Protein AF-A0A2G2J2P5-F1 (afdb_monomer_lite)

Structure (mmCIF, N/CA/C/O backbone):
data_AF-A0A2G2J2P5-F1
#
_entry.id   AF-A0A2G2J2P5-F1
#
loop_
_atom_site.group_PDB
_atom_site.id
_atom_site.type_symbol
_atom_site.label_atom_id
_atom_site.label_alt_id
_atom_site.label_comp_id
_atom_site.label_asym_id
_atom_site.label_entity_id
_atom_site.label_seq_id
_atom_site.pdbx_PDB_ins_code
_atom_site.Cartn_x
_atom_site.Cartn_y
_atom_site.Cartn_z
_atom_site.occupancy
_atom_site.B_iso_or_equiv
_atom_site.auth_seq_id
_atom_site.auth_comp_id
_atom_site.auth_asym_id
_atom_site.auth_atom_id
_atom_site.pdbx_PDB_model_num
ATOM 1 N N . MET A 1 1 ? 13.141 12.301 4.688 1.00 65.31 1 MET A N 1
ATOM 2 C CA . MET A 1 1 ? 12.639 12.947 3.443 1.00 65.31 1 MET A CA 1
ATOM 3 C C . MET A 1 1 ? 12.164 11.943 2.394 1.00 65.31 1 MET A C 1
ATOM 5 O O . MET A 1 1 ? 11.065 12.122 1.890 1.00 65.31 1 MET A O 1
ATOM 9 N N . ARG A 1 2 ? 12.941 10.900 2.058 1.00 85.75 2 ARG A N 1
ATOM 10 C CA . ARG A 1 2 ? 12.548 9.908 1.036 1.00 85.75 2 ARG A CA 1
ATOM 11 C C . ARG A 1 2 ? 11.290 9.110 1.411 1.00 85.75 2 ARG A C 1
ATOM 13 O O . ARG A 1 2 ? 10.346 9.096 0.638 1.00 85.75 2 ARG A O 1
ATOM 20 N N . GLU A 1 3 ? 11.239 8.552 2.617 1.00 90.94 3 GLU A N 1
ATOM 21 C CA . GLU A 1 3 ? 10.095 7.746 3.079 1.00 90.94 3 GLU A CA 1
ATOM 22 C C . GLU A 1 3 ? 8.805 8.568 3.216 1.00 90.94 3 GLU A C 1
ATOM 24 O O . GLU A 1 3 ? 7.738 8.107 2.836 1.00 90.94 3 GLU A O 1
ATOM 29 N N . MET A 1 4 ? 8.898 9.836 3.638 1.00 93.62 4 MET A N 1
ATOM 30 C CA . MET A 1 4 ? 7.743 10.747 3.655 1.00 93.62 4 MET A CA 1
ATOM 31 C C . MET A 1 4 ? 7.151 10.948 2.254 1.00 93.62 4 MET A C 1
ATOM 33 O O . MET A 1 4 ? 5.935 10.981 2.104 1.00 93.62 4 MET A O 1
ATOM 37 N N . ARG A 1 5 ? 7.993 11.075 1.217 1.00 93.38 5 ARG A N 1
ATOM 38 C CA . ARG A 1 5 ? 7.520 11.152 -0.174 1.00 93.38 5 ARG A CA 1
ATOM 39 C C . ARG A 1 5 ? 6.807 9.862 -0.575 1.00 93.38 5 ARG A C 1
ATOM 41 O O . ARG A 1 5 ? 5.771 9.920 -1.227 1.00 93.38 5 ARG A O 1
ATOM 48 N N . ASP A 1 6 ? 7.350 8.722 -0.177 1.00 94.56 6 ASP A N 1
ATOM 49 C CA . ASP A 1 6 ? 6.792 7.411 -0.496 1.00 94.56 6 ASP A CA 1
ATOM 50 C C . ASP A 1 6 ? 5.417 7.208 0.157 1.00 94.56 6 ASP A C 1
ATOM 52 O O . ASP A 1 6 ? 4.462 6.836 -0.526 1.00 94.56 6 ASP A O 1
ATOM 56 N N . VAL A 1 7 ? 5.274 7.563 1.435 1.00 96.06 7 VAL A N 1
ATOM 57 C CA . VAL A 1 7 ? 3.974 7.547 2.123 1.00 96.06 7 VAL A CA 1
ATOM 58 C C . VAL A 1 7 ? 3.012 8.579 1.536 1.00 96.06 7 VAL A C 1
ATOM 60 O O . VAL A 1 7 ? 1.830 8.284 1.390 1.00 96.06 7 VAL A O 1
ATOM 63 N N . ALA A 1 8 ? 3.491 9.753 1.113 1.00 96.00 8 ALA A N 1
ATOM 64 C CA . ALA A 1 8 ? 2.649 10.733 0.426 1.00 96.00 8 ALA A CA 1
ATOM 65 C C . ALA A 1 8 ? 2.033 10.159 -0.859 1.00 96.00 8 ALA A C 1
ATOM 67 O O . ALA A 1 8 ? 0.834 10.312 -1.087 1.00 96.00 8 ALA A O 1
ATOM 68 N N . ILE A 1 9 ? 2.835 9.472 -1.680 1.00 95.06 9 ILE A N 1
ATOM 69 C CA . ILE A 1 9 ? 2.371 8.816 -2.912 1.00 95.06 9 ILE A CA 1
ATOM 70 C C . ILE A 1 9 ? 1.348 7.725 -2.580 1.00 95.06 9 ILE A C 1
ATOM 72 O O . ILE A 1 9 ? 0.294 7.660 -3.215 1.00 95.06 9 ILE A O 1
ATOM 76 N N . PHE A 1 10 ? 1.615 6.908 -1.559 1.00 96.12 10 PHE A N 1
ATOM 77 C CA . PHE A 1 10 ? 0.654 5.921 -1.070 1.00 96.12 10 PHE A CA 1
ATOM 78 C C . PHE A 1 10 ? -0.675 6.574 -0.644 1.00 96.12 10 PHE A C 1
ATOM 80 O O . PHE A 1 10 ? -1.739 6.132 -1.075 1.00 96.12 10 PHE A O 1
ATOM 87 N N . CYS A 1 11 ? -0.640 7.670 0.122 1.00 96.88 11 CYS A N 1
ATOM 88 C CA . CYS A 1 11 ? -1.841 8.401 0.534 1.00 96.88 11 CYS A CA 1
ATOM 89 C C . CYS A 1 11 ? -2.612 9.011 -0.646 1.00 96.88 11 CYS A C 1
ATOM 91 O O . CYS A 1 11 ? -3.840 9.077 -0.590 1.00 96.88 11 CYS A O 1
ATOM 93 N N . VAL A 1 12 ? -1.942 9.416 -1.729 1.00 96.06 12 VAL A N 1
ATOM 94 C CA . VAL A 1 12 ? -2.623 9.821 -2.973 1.00 96.06 12 VAL A CA 1
ATOM 95 C C . VAL A 1 12 ? -3.376 8.637 -3.577 1.00 96.06 12 VAL A C 1
ATOM 97 O O . VAL A 1 12 ? -4.574 8.754 -3.828 1.00 96.06 12 VAL A O 1
ATOM 100 N N . GLY A 1 13 ? -2.727 7.478 -3.713 1.00 94.88 13 GLY A N 1
ATOM 101 C CA . GLY A 1 13 ? -3.383 6.254 -4.184 1.00 94.88 13 GLY A CA 1
ATOM 102 C C . GLY A 1 13 ? -4.581 5.848 -3.316 1.00 94.88 13 GLY A C 1
ATOM 103 O O . GLY A 1 13 ? -5.645 5.504 -3.834 1.00 94.88 13 GLY A O 1
ATOM 104 N N . MET A 1 14 ? -4.453 5.964 -1.992 1.00 95.88 14 MET A N 1
ATOM 105 C CA . MET A 1 14 ? -5.555 5.722 -1.056 1.00 95.88 14 MET A CA 1
ATOM 106 C C . MET A 1 14 ? -6.666 6.765 -1.171 1.00 95.88 14 MET A C 1
ATOM 108 O O . MET A 1 14 ? -7.837 6.409 -1.068 1.00 95.88 14 MET A O 1
ATOM 112 N N . SER A 1 15 ? -6.338 8.031 -1.435 1.00 95.81 15 SER A N 1
ATOM 113 C CA . SER A 1 15 ? -7.343 9.081 -1.647 1.00 95.81 15 SER A CA 1
ATOM 114 C C . SER A 1 15 ? -8.193 8.794 -2.882 1.00 95.81 15 SER A C 1
ATOM 116 O O . SER A 1 15 ? -9.422 8.812 -2.822 1.00 95.81 15 SER A O 1
ATOM 118 N N . GLU A 1 16 ? -7.525 8.439 -3.977 1.00 93.94 16 GLU A N 1
ATOM 119 C CA . GLU A 1 16 ? -8.126 8.027 -5.246 1.00 93.94 16 GLU A CA 1
ATOM 120 C C . GLU A 1 16 ? -8.995 6.768 -5.113 1.00 93.94 16 GLU A C 1
ATOM 122 O O . GLU A 1 16 ? -9.988 6.598 -5.826 1.00 93.94 16 GLU A O 1
ATOM 127 N N . ARG A 1 17 ? -8.624 5.859 -4.206 1.00 92.19 17 ARG A N 1
ATOM 128 C CA . ARG A 1 17 ? -9.403 4.660 -3.885 1.00 92.19 17 ARG A CA 1
ATOM 129 C C . ARG A 1 17 ? -10.623 4.981 -3.020 1.00 92.19 17 ARG A C 1
ATOM 131 O O . ARG A 1 17 ? -11.710 4.478 -3.285 1.00 92.19 17 ARG A O 1
ATOM 138 N N . LEU A 1 18 ? -10.441 5.757 -1.954 1.00 92.62 18 LEU A N 1
ATOM 139 C CA . LEU A 1 18 ? -11.474 6.002 -0.944 1.00 92.62 18 LEU A CA 1
ATOM 140 C C . LEU A 1 18 ? -12.482 7.079 -1.364 1.00 92.62 18 LEU A C 1
ATOM 142 O O . LEU A 1 18 ? -13.581 7.114 -0.799 1.00 92.62 18 LEU A O 1
ATOM 146 N N . GLY A 1 19 ? -12.126 7.927 -2.334 1.00 93.25 19 GLY A N 1
ATOM 147 C CA . GLY A 1 19 ? -12.929 9.069 -2.776 1.00 93.25 19 GLY A CA 1
ATOM 148 C C . GLY A 1 19 ? -12.877 10.256 -1.810 1.00 93.25 19 GLY A C 1
ATOM 149 O O . GLY A 1 19 ? -13.767 11.100 -1.823 1.00 93.25 19 GLY A O 1
ATOM 150 N N . CYS A 1 20 ? -11.868 10.314 -0.937 1.00 95.12 20 CYS A N 1
ATOM 151 C CA . CYS A 1 20 ? -11.685 11.380 0.046 1.00 95.12 20 CYS A CA 1
ATOM 152 C C . CYS A 1 20 ? -10.198 11.666 0.263 1.00 95.12 20 CYS A C 1
ATOM 154 O O . CYS A 1 20 ? -9.357 10.806 0.026 1.00 95.12 20 CYS A O 1
ATOM 156 N N . LYS A 1 21 ? -9.861 12.856 0.767 1.00 96.31 21 LYS A N 1
ATOM 157 C CA . LYS A 1 21 ? -8.468 13.230 1.032 1.00 96.31 21 LYS A CA 1
ATOM 158 C C . LYS A 1 21 ? -7.887 12.421 2.197 1.00 96.31 21 LYS A C 1
ATOM 160 O O . LYS A 1 21 ? -8.365 12.531 3.326 1.00 96.31 21 LYS A O 1
ATOM 165 N N . VAL A 1 22 ? -6.819 11.681 1.922 1.00 97.50 22 VAL A N 1
ATOM 166 C CA . VAL A 1 22 ? -5.979 11.006 2.914 1.00 97.50 22 VAL A CA 1
ATOM 167 C C . VAL A 1 22 ? -4.707 11.828 3.108 1.00 97.50 22 VAL A C 1
ATOM 169 O O . VAL A 1 22 ? -3.976 12.107 2.160 1.00 97.50 22 VAL A O 1
ATOM 172 N N . CYS A 1 23 ? -4.448 12.232 4.345 1.00 96.75 23 CYS A N 1
ATOM 173 C CA . CYS A 1 23 ? -3.216 12.903 4.755 1.00 96.75 23 CYS A CA 1
ATOM 174 C C . CYS A 1 23 ? -2.378 11.957 5.617 1.00 96.75 23 CYS A C 1
ATOM 176 O O . CYS A 1 23 ? -2.902 10.973 6.133 1.00 96.75 23 CYS A O 1
ATOM 178 N N . PHE A 1 24 ? -1.111 12.293 5.848 1.00 97.06 24 PHE A N 1
ATOM 179 C CA . PHE A 1 24 ? -0.259 11.576 6.794 1.00 97.06 24 PHE A CA 1
ATOM 180 C C . PHE A 1 24 ? 0.584 12.535 7.634 1.00 97.06 24 PHE A C 1
ATOM 182 O O . PHE A 1 24 ? 0.760 13.702 7.276 1.00 97.06 24 PHE A O 1
ATOM 189 N N . SER A 1 25 ? 1.104 12.018 8.741 1.00 96.00 25 SER A N 1
ATOM 190 C CA . SER A 1 25 ? 2.178 12.616 9.530 1.00 96.00 25 SER A CA 1
ATOM 191 C C . SER A 1 25 ? 3.221 11.548 9.830 1.00 96.00 25 SER A C 1
ATOM 193 O O . SER A 1 25 ? 2.871 10.380 10.004 1.00 96.00 25 SER A O 1
ATOM 195 N N . ALA A 1 26 ? 4.488 11.951 9.908 1.00 93.62 26 ALA A N 1
ATOM 196 C CA . ALA A 1 26 ? 5.515 11.116 10.519 1.00 93.62 26 ALA A CA 1
ATOM 197 C C . ALA A 1 26 ? 5.253 11.043 12.028 1.00 93.62 26 ALA A C 1
ATOM 199 O O . ALA A 1 26 ? 4.969 12.072 12.652 1.00 93.62 26 ALA A O 1
ATOM 200 N N . LEU A 1 27 ? 5.292 9.833 12.569 1.00 89.81 27 LEU A N 1
ATOM 201 C CA . LEU A 1 27 ? 5.183 9.535 13.989 1.00 89.81 27 LEU A CA 1
ATOM 202 C C . LEU A 1 27 ? 5.859 8.180 14.185 1.00 89.81 27 LEU A C 1
ATOM 204 O O . LEU A 1 27 ? 5.266 7.157 13.858 1.00 89.81 27 LEU A O 1
ATOM 208 N N . GLU A 1 28 ? 7.105 8.210 14.646 1.00 83.38 28 GLU A N 1
ATOM 209 C CA . GLU A 1 28 ? 7.881 7.004 14.922 1.00 83.38 28 GLU A CA 1
ATOM 210 C C . GLU A 1 28 ? 7.474 6.452 16.288 1.00 83.38 28 GLU A C 1
ATOM 212 O O . GLU A 1 28 ? 7.732 7.072 17.320 1.00 83.38 28 GLU A O 1
ATOM 217 N N . GLU A 1 29 ? 6.826 5.296 16.272 1.00 85.62 29 GLU A N 1
ATOM 218 C CA . GLU A 1 29 ? 6.461 4.508 17.447 1.00 85.62 29 GLU A CA 1
ATOM 219 C C . GLU A 1 29 ? 7.042 3.094 17.299 1.00 85.62 29 GLU A C 1
ATOM 221 O O . GLU A 1 29 ? 7.761 2.791 16.346 1.00 85.62 29 GLU A O 1
ATOM 226 N N . GLN A 1 30 ? 6.794 2.219 18.273 1.00 78.00 30 GLN A N 1
ATOM 227 C CA . GLN A 1 30 ? 7.472 0.921 18.355 1.00 78.00 30 GLN A CA 1
ATOM 228 C C . GLN A 1 30 ? 7.280 0.031 17.109 1.00 78.00 30 GLN A C 1
ATOM 230 O O . GLN A 1 30 ? 8.168 -0.757 16.770 1.00 78.00 30 GLN A O 1
ATOM 235 N N . ASP A 1 31 ? 6.138 0.135 16.439 1.00 84.19 31 ASP A N 1
ATOM 236 C CA . ASP A 1 31 ? 5.678 -0.771 15.388 1.00 84.19 31 ASP A CA 1
ATOM 237 C C . ASP A 1 31 ? 5.288 -0.073 14.071 1.00 84.19 31 ASP A C 1
ATOM 239 O O . ASP A 1 31 ? 4.983 -0.762 13.092 1.00 84.19 31 ASP A O 1
ATOM 243 N N . TYR A 1 32 ? 5.345 1.263 14.009 1.00 90.88 32 TYR A N 1
ATOM 244 C CA . TYR A 1 32 ? 5.059 2.045 12.805 1.00 90.88 32 TYR A CA 1
ATOM 245 C C . TYR A 1 32 ? 5.827 3.374 12.747 1.00 90.88 32 TYR A C 1
ATOM 247 O O . TYR A 1 32 ? 6.197 3.952 13.764 1.00 90.88 32 TYR A O 1
ATOM 255 N N . ASP A 1 33 ? 5.995 3.898 11.530 1.00 91.75 33 ASP A N 1
ATOM 256 C CA . ASP A 1 33 ? 6.760 5.130 11.272 1.00 91.75 33 ASP A CA 1
ATOM 257 C C . ASP A 1 33 ? 5.852 6.335 10.931 1.00 91.75 33 ASP A C 1
ATOM 259 O O . ASP A 1 33 ? 6.271 7.501 10.938 1.00 91.75 33 ASP A O 1
ATOM 263 N N . PHE A 1 34 ? 4.589 6.073 10.573 1.00 96.69 34 PHE A N 1
ATOM 264 C CA . PHE A 1 34 ? 3.646 7.086 10.101 1.00 96.69 34 PHE A CA 1
ATOM 265 C C . PHE A 1 34 ? 2.227 6.821 10.594 1.00 96.69 34 PHE A C 1
ATOM 267 O O . PHE A 1 34 ? 1.836 5.688 10.851 1.00 96.69 34 PHE A O 1
ATOM 274 N N . VAL A 1 35 ? 1.405 7.869 10.615 1.00 97.12 35 VAL A N 1
ATOM 275 C CA . VAL A 1 35 ? -0.048 7.750 10.780 1.00 97.12 35 VAL A CA 1
ATOM 276 C C . VAL A 1 35 ? -0.732 8.482 9.640 1.00 97.12 35 VAL A C 1
ATOM 278 O O . VAL A 1 35 ? -0.471 9.665 9.406 1.00 97.12 35 VAL A O 1
ATOM 281 N N . SER A 1 36 ? -1.634 7.795 8.943 1.00 97.00 36 SER A N 1
ATOM 282 C CA . SER A 1 36 ? -2.548 8.429 7.997 1.00 97.00 36 SER A CA 1
ATOM 283 C C . SER A 1 36 ? -3.881 8.786 8.647 1.00 97.00 36 SER A C 1
ATOM 285 O O . SER A 1 36 ? -4.300 8.185 9.636 1.00 97.00 36 SER A O 1
ATOM 287 N N . ARG A 1 37 ? -4.547 9.797 8.089 1.00 97.56 37 ARG A N 1
ATOM 288 C CA . ARG A 1 37 ? -5.860 10.279 8.519 1.00 97.56 37 ARG A CA 1
ATOM 289 C C . ARG A 1 37 ? -6.717 10.622 7.311 1.00 97.56 37 ARG A C 1
ATOM 291 O O . ARG A 1 37 ? -6.255 11.303 6.396 1.00 97.56 37 ARG A O 1
ATOM 298 N N . TRP A 1 38 ? -7.994 10.270 7.383 1.00 97.56 38 TRP A N 1
ATOM 299 C CA . TRP A 1 38 ? -9.029 10.771 6.481 1.00 97.56 38 TRP A CA 1
ATOM 300 C C . TRP A 1 38 ? -10.359 10.948 7.218 1.00 97.56 38 TRP A C 1
ATOM 302 O O . TRP A 1 38 ? -10.533 10.497 8.354 1.00 97.56 38 TRP A O 1
ATOM 312 N N . GLU A 1 39 ? -11.294 11.640 6.574 1.00 96.12 39 GLU A N 1
ATOM 313 C CA . GLU A 1 39 ? -12.675 11.768 7.033 1.00 96.12 39 GLU A CA 1
ATOM 314 C C . GLU A 1 39 ? -13.610 11.272 5.933 1.00 96.12 39 GLU A C 1
ATOM 316 O O . GLU A 1 39 ? -13.485 11.672 4.774 1.00 96.12 39 GLU A O 1
ATOM 321 N N . LYS A 1 40 ? -14.526 10.375 6.296 1.00 91.88 40 LYS A N 1
ATOM 322 C CA . LYS A 1 40 ? -15.531 9.809 5.396 1.00 91.88 40 LYS A CA 1
ATOM 323 C C . LYS A 1 40 ? -16.802 9.539 6.192 1.00 91.88 40 LYS A C 1
ATOM 325 O O . LYS A 1 40 ? -16.724 9.057 7.319 1.00 91.88 40 LYS A O 1
ATOM 330 N N . ASP A 1 41 ? -17.951 9.921 5.640 1.00 93.50 41 ASP A N 1
ATOM 331 C CA . ASP A 1 41 ? -19.270 9.744 6.267 1.00 93.50 41 ASP A CA 1
ATOM 332 C C . ASP A 1 41 ? -19.356 10.320 7.697 1.00 93.50 41 ASP A C 1
ATOM 334 O O . ASP A 1 41 ? -19.920 9.722 8.610 1.00 93.50 41 ASP A O 1
ATOM 338 N N . GLY A 1 42 ? -18.730 11.485 7.915 1.00 92.81 42 GLY A N 1
ATOM 339 C CA . GLY A 1 42 ? -18.687 12.164 9.217 1.00 92.81 42 GLY A CA 1
ATOM 340 C C . GLY A 1 42 ? -17.784 11.498 10.263 1.00 92.81 42 GLY A C 1
ATOM 341 O O . GLY A 1 42 ? -17.674 12.001 11.380 1.00 92.81 42 GLY A O 1
ATOM 342 N N . GLN A 1 43 ? -17.110 10.397 9.921 1.00 95.38 43 GLN A N 1
ATOM 343 C CA . GLN A 1 43 ? -16.177 9.711 10.807 1.00 95.38 43 GLN A CA 1
ATOM 344 C C . GLN A 1 43 ? -14.737 10.042 10.443 1.00 95.38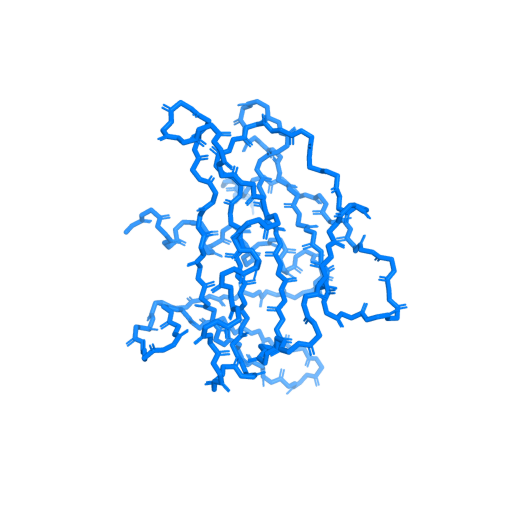 43 GLN A C 1
ATOM 346 O O . GLN A 1 43 ? -14.318 9.937 9.288 1.00 95.38 43 GLN A O 1
ATOM 351 N N . ARG A 1 44 ? -13.953 10.378 11.466 1.00 95.88 44 ARG A N 1
ATOM 352 C CA . ARG A 1 44 ? -12.504 10.493 11.351 1.00 95.88 44 ARG A CA 1
ATOM 353 C C . ARG A 1 44 ? -11.865 9.135 11.585 1.00 95.88 44 ARG A C 1
ATOM 355 O O . ARG A 1 44 ? -12.148 8.483 12.588 1.00 95.88 44 ARG A O 1
ATOM 362 N N . LYS A 1 45 ? -10.992 8.732 10.670 1.00 95.81 45 LYS A N 1
ATOM 363 C CA . LYS A 1 45 ? -10.216 7.497 10.760 1.00 95.81 45 LYS A CA 1
ATOM 364 C C . LYS A 1 45 ? -8.736 7.831 10.856 1.00 95.81 45 LYS A C 1
ATOM 366 O O . LYS A 1 45 ? -8.280 8.814 10.267 1.00 95.81 45 LYS A O 1
ATOM 371 N N . TYR A 1 46 ? -8.024 7.006 11.608 1.00 95.38 46 TYR A N 1
ATOM 372 C CA . TYR A 1 46 ? -6.576 7.023 11.726 1.00 95.38 46 TYR A CA 1
ATOM 373 C C . TYR A 1 46 ? -6.071 5.622 11.429 1.00 95.38 46 TYR A C 1
ATOM 375 O O . TYR A 1 46 ? -6.727 4.650 11.795 1.00 95.38 46 TYR A O 1
ATOM 383 N N . CYS A 1 47 ? -4.934 5.535 10.756 1.00 95.19 47 CYS A N 1
ATOM 384 C CA . CYS A 1 47 ? -4.334 4.265 10.391 1.00 95.19 47 CYS A CA 1
ATOM 385 C C . CYS A 1 47 ? -2.813 4.372 10.537 1.00 95.19 47 CYS A C 1
ATOM 387 O O . CYS A 1 47 ? -2.195 5.120 9.764 1.00 95.19 47 CYS A O 1
ATOM 389 N N . PRO A 1 48 ? -2.217 3.664 11.509 1.00 96.62 48 PRO A N 1
ATOM 390 C CA . PRO A 1 48 ? -0.775 3.502 11.605 1.00 96.62 48 PRO A CA 1
ATOM 391 C C . PRO A 1 48 ? -0.220 2.814 10.358 1.00 96.62 48 PRO A C 1
ATOM 393 O O . PRO A 1 48 ? -0.846 1.905 9.808 1.00 96.62 48 PRO A O 1
ATOM 396 N N . ILE A 1 49 ? 0.935 3.271 9.886 1.00 97.06 49 ILE A N 1
ATOM 397 C CA . ILE A 1 49 ? 1.587 2.794 8.669 1.00 97.06 49 ILE A CA 1
ATOM 398 C C . ILE A 1 49 ? 3.043 2.461 8.972 1.00 97.06 49 ILE A C 1
ATOM 400 O O . ILE A 1 49 ? 3.843 3.333 9.321 1.00 97.06 49 ILE A O 1
ATOM 404 N N . GLN A 1 50 ? 3.402 1.209 8.717 1.00 96.12 50 GLN A N 1
ATOM 405 C CA . GLN A 1 50 ? 4.780 0.761 8.635 1.00 96.12 50 GLN A CA 1
ATOM 406 C C . GLN A 1 50 ? 5.172 0.614 7.163 1.00 96.12 50 GLN A C 1
ATOM 408 O O . GLN A 1 50 ? 4.695 -0.277 6.453 1.00 96.12 50 GLN A O 1
ATOM 413 N N . LEU A 1 51 ? 6.081 1.470 6.695 1.00 95.69 51 LEU A N 1
ATOM 414 C CA . LEU A 1 51 ? 6.613 1.374 5.338 1.00 95.69 51 LEU A CA 1
ATOM 415 C C . LEU A 1 51 ? 7.728 0.318 5.288 1.00 95.69 51 LEU A C 1
ATOM 417 O O . LEU A 1 51 ? 8.575 0.239 6.181 1.00 95.69 51 LEU A O 1
ATOM 421 N N . LYS A 1 52 ? 7.745 -0.498 4.235 1.00 94.81 52 LYS A N 1
ATOM 422 C CA . LYS A 1 52 ? 8.866 -1.370 3.858 1.00 94.81 52 LYS A CA 1
ATOM 423 C C . LYS A 1 52 ? 9.173 -1.186 2.378 1.00 94.81 52 LYS A C 1
ATOM 425 O O . LYS A 1 52 ? 8.294 -0.882 1.576 1.00 94.81 52 LYS A O 1
ATOM 430 N N . GLU A 1 53 ? 10.426 -1.402 2.003 1.00 92.56 53 GLU A N 1
ATOM 431 C CA . GLU A 1 53 ? 10.887 -1.226 0.629 1.00 92.56 53 GLU A CA 1
ATOM 432 C C . GLU A 1 53 ? 11.388 -2.547 0.039 1.00 92.56 53 GLU A C 1
ATOM 434 O O . GLU A 1 53 ? 12.217 -3.244 0.627 1.00 92.56 53 GLU A O 1
ATOM 439 N N . ILE A 1 54 ? 10.922 -2.858 -1.169 1.00 91.38 54 ILE A N 1
ATOM 440 C CA . ILE A 1 54 ? 11.566 -3.813 -2.061 1.00 91.38 54 ILE A CA 1
ATOM 441 C C . ILE A 1 54 ? 12.606 -3.036 -2.866 1.00 91.38 54 ILE A C 1
ATOM 443 O O . ILE A 1 54 ? 12.256 -2.300 -3.792 1.00 91.38 54 ILE A O 1
ATOM 447 N N . VAL A 1 55 ? 13.876 -3.193 -2.492 1.00 86.69 55 VAL A N 1
ATOM 448 C CA . VAL A 1 55 ? 14.996 -2.486 -3.125 1.00 86.69 55 VAL A CA 1
ATOM 449 C C . VAL A 1 55 ? 15.153 -2.853 -4.614 1.00 86.69 55 VAL A C 1
ATOM 451 O O . VAL A 1 55 ? 14.683 -3.917 -5.044 1.00 86.69 55 VAL A O 1
ATOM 454 N N . PRO A 1 56 ? 15.827 -1.997 -5.407 1.00 84.06 56 PRO A N 1
ATOM 455 C CA . PRO A 1 56 ? 16.190 -2.306 -6.785 1.00 84.06 56 PRO A CA 1
ATOM 456 C C . PRO A 1 56 ? 16.937 -3.640 -6.889 1.00 84.06 56 PRO A C 1
ATOM 458 O O . PRO A 1 56 ? 17.645 -4.046 -5.960 1.00 84.06 56 PRO A O 1
ATOM 461 N N . LYS A 1 57 ? 16.779 -4.335 -8.023 1.00 82.38 57 LYS A N 1
ATOM 462 C CA . LYS A 1 57 ? 17.382 -5.664 -8.222 1.00 82.38 57 LYS A CA 1
ATOM 463 C C . LYS A 1 57 ? 18.903 -5.610 -8.100 1.00 82.38 57 LYS A C 1
ATOM 465 O O . LYS A 1 57 ? 19.486 -6.514 -7.525 1.00 82.38 57 LYS A O 1
ATOM 470 N N . GLU A 1 58 ? 19.513 -4.519 -8.540 1.00 83.94 58 GLU A N 1
ATOM 471 C CA . GLU A 1 58 ? 20.954 -4.270 -8.499 1.00 83.94 58 GLU A CA 1
ATOM 472 C C . GLU A 1 58 ? 21.507 -4.271 -7.064 1.00 83.94 58 GLU A C 1
ATOM 474 O O . GLU A 1 58 ? 22.677 -4.578 -6.856 1.00 83.94 58 GLU A O 1
ATOM 479 N N . LEU A 1 59 ? 20.675 -3.937 -6.068 1.00 83.69 59 LEU A N 1
ATOM 480 C CA . LEU A 1 59 ? 21.055 -3.969 -4.652 1.00 83.69 59 LEU A CA 1
ATOM 481 C C . LEU A 1 59 ? 20.760 -5.320 -3.997 1.00 83.69 59 LEU A C 1
ATOM 483 O O . LEU A 1 59 ? 21.478 -5.737 -3.089 1.00 83.69 59 LEU A O 1
ATOM 487 N N . ASN A 1 60 ? 19.686 -5.992 -4.414 1.00 83.38 60 ASN A N 1
ATOM 488 C CA . ASN A 1 60 ? 19.360 -7.334 -3.949 1.00 83.38 60 ASN A CA 1
ATOM 489 C C . ASN A 1 60 ? 18.471 -8.058 -4.964 1.00 83.38 60 ASN A C 1
ATOM 491 O O . ASN A 1 60 ? 17.249 -7.920 -4.965 1.00 83.38 60 ASN A O 1
ATOM 495 N N . GLU A 1 61 ? 19.073 -8.896 -5.798 1.00 81.06 61 GLU A N 1
ATOM 496 C CA . GLU A 1 61 ? 18.339 -9.629 -6.835 1.00 81.06 61 GLU A CA 1
ATOM 497 C C . GLU A 1 61 ? 17.370 -10.658 -6.246 1.00 81.06 61 GLU A C 1
ATOM 499 O O . GLU A 1 61 ? 16.365 -11.017 -6.859 1.00 81.06 61 GLU A O 1
ATOM 504 N N . THR A 1 62 ? 17.656 -11.122 -5.029 1.00 85.19 62 THR A N 1
ATOM 505 C CA . THR A 1 62 ? 16.918 -12.214 -4.399 1.00 85.19 62 THR A CA 1
ATOM 506 C C . THR A 1 62 ? 15.683 -11.749 -3.639 1.00 85.19 62 THR A C 1
ATOM 508 O O . THR A 1 62 ? 14.870 -12.601 -3.272 1.00 85.19 62 THR A O 1
ATOM 511 N N . ILE A 1 63 ? 15.531 -10.445 -3.368 1.00 88.75 63 ILE A N 1
ATOM 512 C CA . ILE A 1 63 ? 14.387 -9.932 -2.610 1.00 88.75 63 ILE A CA 1
ATOM 513 C C . ILE A 1 63 ? 13.139 -9.858 -3.499 1.00 88.75 63 ILE A C 1
ATOM 515 O O . ILE A 1 63 ? 13.097 -9.219 -4.560 1.00 88.75 63 ILE A O 1
ATOM 519 N N . THR A 1 64 ? 12.088 -10.532 -3.049 1.00 89.88 64 THR A N 1
ATOM 520 C CA . THR A 1 64 ? 10.769 -10.563 -3.685 1.00 89.88 64 THR A CA 1
ATOM 521 C C . THR A 1 64 ? 9.736 -9.961 -2.742 1.00 89.88 64 THR A C 1
ATOM 523 O O . THR A 1 64 ? 9.994 -9.828 -1.548 1.00 89.88 64 THR A O 1
ATOM 526 N N . VAL A 1 65 ? 8.564 -9.605 -3.276 1.00 91.62 65 VAL A N 1
ATOM 527 C CA . VAL A 1 65 ? 7.434 -9.151 -2.451 1.00 91.62 65 VAL A CA 1
ATOM 528 C C . VAL A 1 65 ? 7.068 -10.232 -1.434 1.00 91.62 65 VAL A C 1
ATOM 530 O O . VAL A 1 65 ? 7.032 -9.937 -0.246 1.00 91.62 65 VAL A O 1
ATOM 533 N N . GLN A 1 66 ? 6.944 -11.488 -1.881 1.00 93.06 66 GLN A N 1
ATOM 534 C CA . GLN A 1 66 ? 6.663 -12.627 -1.004 1.00 93.06 66 GLN A CA 1
ATOM 535 C C . GLN A 1 66 ? 7.668 -12.737 0.150 1.00 93.06 66 GLN A C 1
ATOM 537 O O . GLN A 1 66 ? 7.268 -12.743 1.300 1.00 93.06 66 GLN A O 1
ATOM 542 N N . LYS A 1 67 ? 8.979 -12.672 -0.120 1.00 92.69 67 LYS A N 1
ATOM 543 C CA . LYS A 1 67 ? 10.001 -12.737 0.942 1.00 92.69 67 LYS A CA 1
ATOM 544 C C . LYS A 1 67 ? 9.929 -11.590 1.949 1.00 92.69 67 LYS A C 1
ATOM 546 O O . LYS A 1 67 ? 10.471 -11.716 3.045 1.00 92.69 67 LYS A O 1
ATOM 551 N N . VAL A 1 68 ? 9.384 -10.435 1.565 1.00 94.06 68 VAL A N 1
ATOM 552 C CA . VAL A 1 68 ? 9.143 -9.338 2.511 1.00 94.06 68 VAL A CA 1
ATOM 553 C C . VAL A 1 68 ? 7.898 -9.633 3.342 1.00 94.06 68 VAL A C 1
ATOM 555 O O . VAL A 1 68 ? 7.960 -9.431 4.549 1.00 94.06 68 VAL A O 1
ATOM 558 N N . ILE A 1 69 ? 6.837 -10.163 2.725 1.00 94.25 69 ILE A N 1
ATOM 559 C CA . ILE A 1 69 ? 5.609 -10.611 3.401 1.00 94.25 69 ILE A CA 1
ATOM 560 C C . ILE A 1 69 ? 5.916 -11.715 4.420 1.00 94.25 69 ILE A C 1
ATOM 562 O O . ILE A 1 69 ? 5.542 -11.571 5.576 1.00 94.25 69 ILE A O 1
ATOM 566 N N . ASP A 1 70 ? 6.683 -12.742 4.047 1.00 93.62 70 ASP A N 1
ATOM 567 C CA . ASP A 1 70 ? 7.069 -13.848 4.942 1.00 93.62 70 ASP A CA 1
ATOM 568 C C . ASP A 1 70 ? 7.812 -13.337 6.192 1.00 93.62 70 ASP A C 1
ATOM 570 O O . ASP A 1 70 ? 7.707 -13.880 7.286 1.00 93.62 70 ASP A O 1
ATOM 574 N N . LYS A 1 71 ? 8.568 -12.239 6.062 1.00 92.75 71 LYS A N 1
ATOM 575 C CA . LYS A 1 71 ? 9.277 -11.621 7.195 1.00 92.75 71 LYS A CA 1
ATOM 576 C C . LYS A 1 71 ? 8.363 -10.829 8.120 1.00 92.75 71 LYS A C 1
ATOM 578 O O . LYS A 1 71 ? 8.827 -10.424 9.188 1.00 92.75 71 LYS A O 1
ATOM 583 N N . LEU A 1 72 ? 7.122 -10.560 7.722 1.00 93.12 72 LEU A N 1
ATOM 584 C CA . LEU A 1 72 ? 6.168 -9.844 8.560 1.00 93.12 72 LEU A CA 1
ATOM 585 C C . LEU A 1 72 ? 5.639 -10.717 9.707 1.00 93.12 72 LEU A C 1
ATOM 587 O O . LEU A 1 72 ? 5.196 -10.167 10.705 1.00 93.12 72 LEU A O 1
ATOM 591 N N . GLU A 1 73 ? 5.793 -12.043 9.650 1.00 89.88 73 GLU A N 1
ATOM 592 C CA . GLU A 1 73 ? 5.419 -12.959 10.744 1.00 89.88 73 GLU A CA 1
ATOM 593 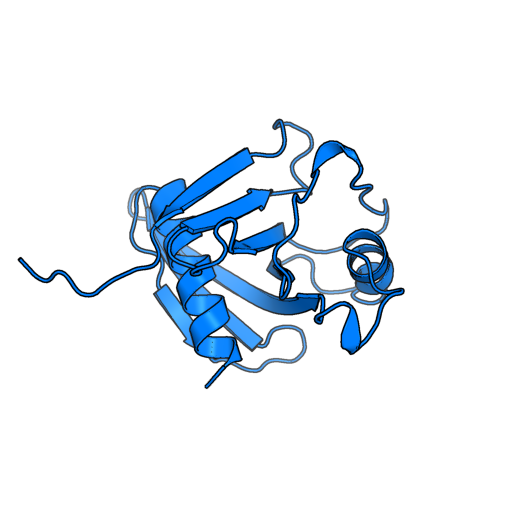C C . GLU A 1 73 ? 6.108 -12.640 12.082 1.00 89.88 73 GLU A C 1
ATOM 595 O O . GLU A 1 73 ? 5.621 -13.001 13.150 1.00 89.88 73 GLU A O 1
ATOM 600 N N . ARG A 1 74 ? 7.245 -11.930 12.048 1.00 89.38 74 ARG A N 1
ATOM 601 C CA . ARG A 1 74 ? 7.941 -11.474 13.261 1.00 89.38 74 ARG A CA 1
ATOM 602 C C . ARG A 1 74 ? 7.158 -10.419 14.056 1.00 89.38 74 ARG A C 1
ATOM 604 O O . ARG A 1 74 ? 7.529 -10.137 15.191 1.00 89.38 74 ARG A O 1
ATOM 611 N N . TYR A 1 75 ? 6.156 -9.787 13.444 1.00 87.44 75 TYR A N 1
ATOM 612 C CA . TYR A 1 75 ? 5.298 -8.791 14.076 1.00 87.44 75 TYR A CA 1
ATOM 613 C C . TYR A 1 75 ? 4.100 -9.505 14.705 1.00 87.44 75 TYR A C 1
ATOM 615 O O . TYR A 1 75 ? 3.124 -9.825 14.033 1.00 87.44 75 TYR A O 1
ATOM 623 N N . THR A 1 76 ? 4.204 -9.804 15.999 1.00 83.12 76 THR A N 1
ATOM 624 C CA . THR A 1 76 ? 3.195 -10.588 16.732 1.00 83.12 76 THR A CA 1
ATOM 625 C C . THR A 1 76 ? 2.114 -9.736 17.399 1.00 83.12 76 THR A C 1
ATOM 627 O O . THR A 1 76 ? 1.098 -10.278 17.818 1.00 83.12 76 THR A O 1
ATOM 630 N N . ASP A 1 77 ? 2.330 -8.424 17.506 1.00 84.06 77 ASP A N 1
ATOM 631 C CA . ASP A 1 77 ? 1.454 -7.474 18.204 1.00 84.06 77 ASP A CA 1
ATOM 632 C C . ASP A 1 77 ? 1.275 -6.197 17.368 1.00 84.06 77 ASP A C 1
ATOM 634 O O . ASP A 1 77 ? 1.588 -5.094 17.796 1.00 84.06 77 ASP A O 1
ATOM 638 N N . SER A 1 78 ? 0.885 -6.361 16.101 1.00 90.94 78 SER A N 1
ATOM 639 C CA . SER A 1 78 ? 0.756 -5.250 15.144 1.00 90.94 78 SER A CA 1
ATOM 640 C C . SER A 1 78 ? -0.572 -5.295 14.392 1.00 90.94 78 SER A C 1
ATOM 642 O O . SER A 1 78 ? -0.664 -4.817 13.262 1.00 90.94 78 SER A O 1
ATOM 644 N N . ALA A 1 79 ? -1.610 -5.855 15.023 1.00 90.25 79 ALA A N 1
ATOM 645 C CA . ALA A 1 79 ? -2.920 -6.112 14.420 1.00 90.25 79 ALA A CA 1
ATOM 646 C C . ALA A 1 79 ? -3.645 -4.843 13.935 1.00 90.25 79 ALA A C 1
ATOM 648 O O . ALA A 1 79 ? -4.520 -4.935 13.082 1.00 90.25 79 ALA A O 1
ATOM 649 N N . ASP A 1 80 ? -3.250 -3.667 14.427 1.00 92.00 80 ASP A N 1
ATOM 650 C CA . ASP A 1 80 ? -3.786 -2.369 14.003 1.00 92.00 80 ASP A CA 1
ATOM 651 C C . ASP A 1 80 ? -2.854 -1.616 13.029 1.00 92.00 80 ASP A C 1
ATOM 653 O O . ASP A 1 80 ? -3.178 -0.519 12.567 1.00 92.00 80 ASP A O 1
ATOM 657 N N . VAL A 1 81 ? -1.693 -2.188 12.689 1.00 95.81 81 VAL A N 1
ATOM 658 C CA . VAL A 1 81 ? -0.704 -1.565 11.800 1.00 95.81 81 VAL A CA 1
ATOM 659 C C . VAL A 1 81 ? -0.934 -1.984 10.359 1.00 95.81 81 VAL A C 1
ATOM 661 O O . VAL A 1 81 ? -1.012 -3.168 10.024 1.00 95.81 81 VAL A O 1
ATOM 664 N N . THR A 1 82 ? -0.963 -0.993 9.473 1.00 96.19 82 THR A N 1
ATOM 665 C CA . THR A 1 82 ? -0.952 -1.220 8.031 1.00 96.19 82 THR A CA 1
ATOM 666 C C . THR A 1 82 ? 0.473 -1.298 7.508 1.00 96.19 82 THR A C 1
ATOM 668 O O . THR A 1 82 ? 1.243 -0.340 7.600 1.00 96.19 82 THR A O 1
ATOM 671 N N . PHE A 1 83 ? 0.821 -2.424 6.892 1.00 96.75 83 PHE A N 1
ATOM 672 C CA . PHE A 1 83 ? 2.091 -2.582 6.199 1.00 96.75 83 PHE A CA 1
ATOM 673 C C . PHE A 1 83 ? 1.960 -2.149 4.746 1.00 96.75 83 PHE A C 1
ATOM 675 O O . PHE A 1 83 ? 1.120 -2.642 3.990 1.00 96.75 83 PHE A O 1
ATOM 682 N N . VAL A 1 84 ? 2.842 -1.238 4.343 1.00 96.81 84 VAL A N 1
ATOM 683 C CA . VAL A 1 84 ? 2.902 -0.721 2.978 1.00 96.81 84 VAL A CA 1
ATOM 684 C C . VAL A 1 84 ? 4.237 -1.113 2.367 1.00 96.81 84 VAL A C 1
ATOM 686 O O . VAL A 1 84 ? 5.297 -0.720 2.850 1.00 96.81 84 VAL A O 1
ATOM 689 N N . LEU A 1 85 ? 4.194 -1.885 1.287 1.00 95.75 85 LEU A N 1
ATOM 690 C CA . LEU A 1 8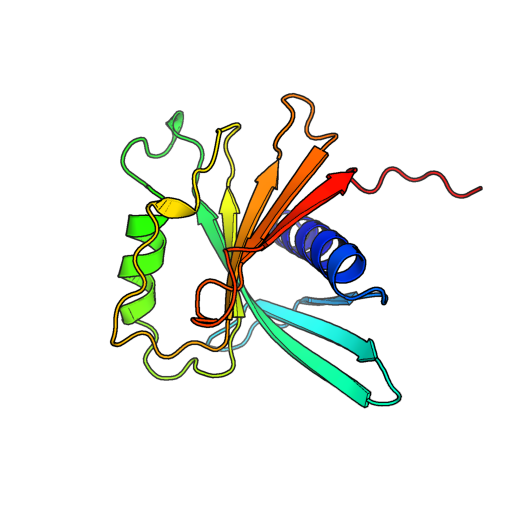5 ? 5.373 -2.351 0.573 1.00 95.75 85 LEU A CA 1
ATOM 691 C C . LEU A 1 85 ? 5.590 -1.515 -0.695 1.00 95.75 85 LEU A C 1
ATOM 693 O O . LEU A 1 85 ? 4.827 -1.609 -1.658 1.00 95.75 85 LEU A O 1
ATOM 697 N N . LYS A 1 86 ? 6.657 -0.716 -0.721 1.00 94.56 86 LYS A N 1
ATOM 698 C CA . LYS A 1 86 ? 7.068 0.037 -1.910 1.00 94.56 86 LYS A CA 1
ATOM 699 C C . LYS A 1 86 ? 7.892 -0.835 -2.851 1.00 94.56 86 LYS A C 1
ATOM 701 O O . LYS A 1 86 ? 8.969 -1.303 -2.481 1.00 94.56 86 LYS A O 1
ATOM 706 N N . LEU A 1 87 ? 7.464 -0.950 -4.102 1.00 92.06 87 LEU A N 1
ATOM 707 C CA . LEU A 1 87 ? 8.276 -1.484 -5.194 1.00 92.06 87 LEU A CA 1
ATOM 708 C C . LEU A 1 87 ? 9.213 -0.391 -5.714 1.00 92.06 87 LEU A C 1
ATOM 710 O O . LEU A 1 87 ? 8.793 0.493 -6.459 1.00 92.06 87 LEU A O 1
ATOM 714 N N . ASN A 1 88 ? 10.494 -0.448 -5.349 1.00 86.00 88 ASN A N 1
ATOM 715 C CA . ASN A 1 88 ? 11.510 0.449 -5.901 1.00 86.00 88 ASN A CA 1
ATOM 716 C C . ASN A 1 88 ? 12.193 -0.171 -7.132 1.00 86.00 88 ASN A C 1
ATOM 718 O O . ASN A 1 88 ? 13.414 -0.286 -7.205 1.00 86.00 88 ASN A O 1
ATOM 722 N N . ARG A 1 89 ? 11.384 -0.637 -8.084 1.00 81.81 89 ARG A N 1
ATOM 723 C CA . ARG A 1 89 ? 11.824 -1.147 -9.387 1.00 81.81 89 ARG A CA 1
ATOM 724 C C . ARG A 1 89 ? 10.668 -1.078 -10.372 1.00 81.81 89 ARG A C 1
ATOM 726 O O . ARG A 1 89 ? 9.535 -1.359 -9.992 1.00 81.81 89 ARG A O 1
ATOM 733 N N . ILE A 1 90 ? 10.966 -0.746 -11.625 1.00 69.12 90 ILE A N 1
ATOM 734 C CA . ILE A 1 90 ? 9.994 -0.836 -12.717 1.00 69.12 90 ILE A CA 1
ATOM 735 C C . ILE A 1 90 ? 9.780 -2.327 -12.977 1.00 69.12 90 ILE A C 1
ATOM 737 O O . ILE A 1 90 ? 10.655 -3.013 -13.507 1.00 69.12 90 ILE A O 1
ATOM 741 N N . CYS A 1 91 ? 8.653 -2.869 -12.528 1.00 62.38 91 CYS A N 1
ATOM 742 C CA . CYS A 1 91 ? 8.290 -4.245 -12.828 1.00 62.38 91 CYS A CA 1
ATOM 743 C C . CYS A 1 91 ? 6.785 -4.389 -13.019 1.00 62.38 91 CYS A C 1
ATOM 745 O O . CYS A 1 91 ? 5.991 -3.746 -12.335 1.00 62.38 91 CYS A O 1
ATOM 747 N N . GLN A 1 92 ? 6.397 -5.311 -13.898 1.00 67.31 92 GLN A N 1
ATOM 748 C CA . GLN A 1 92 ? 5.068 -5.900 -13.829 1.00 67.31 92 GLN A CA 1
ATOM 749 C C . GLN A 1 92 ? 4.984 -6.667 -12.507 1.00 67.31 92 GLN A C 1
ATOM 751 O O . GLN A 1 92 ? 5.676 -7.664 -12.310 1.00 67.31 92 GLN A O 1
ATOM 756 N N . PHE A 1 93 ? 4.211 -6.136 -11.566 1.00 83.31 93 PHE A N 1
ATOM 757 C CA . PHE A 1 93 ? 3.872 -6.841 -10.342 1.00 83.31 93 PHE A CA 1
ATOM 758 C C . PHE A 1 93 ? 2.591 -7.630 -10.584 1.00 83.31 93 PHE A C 1
ATOM 760 O O . PHE A 1 93 ? 1.551 -7.047 -10.892 1.00 83.31 93 PHE A O 1
ATOM 767 N N . ASP A 1 94 ? 2.695 -8.950 -10.473 1.00 84.75 94 ASP A N 1
ATOM 768 C CA . ASP A 1 94 ? 1.552 -9.849 -10.524 1.00 84.75 94 ASP A CA 1
ATOM 769 C C . ASP A 1 94 ? 1.064 -10.128 -9.093 1.00 84.75 94 ASP A C 1
ATOM 771 O O . ASP A 1 94 ? 1.752 -10.825 -8.340 1.00 84.75 94 ASP A O 1
ATOM 775 N N . PRO A 1 95 ? -0.095 -9.581 -8.687 1.00 87.00 95 PRO A N 1
ATOM 776 C CA . PRO A 1 95 ? -0.632 -9.803 -7.352 1.00 87.00 95 PRO A CA 1
ATOM 777 C C . PRO A 1 95 ? -1.198 -11.216 -7.151 1.00 87.00 95 PRO A C 1
ATOM 779 O O . PRO A 1 95 ? -1.417 -11.602 -6.007 1.00 87.00 95 PRO A O 1
ATOM 782 N N . SER A 1 96 ? -1.457 -11.982 -8.220 1.00 84.62 96 SER A N 1
ATOM 783 C CA . SER A 1 96 ? -2.144 -13.281 -8.124 1.00 84.62 96 SER A CA 1
ATOM 784 C C . SER A 1 96 ? -1.301 -14.379 -7.468 1.00 84.62 96 SER A C 1
ATOM 786 O O . SER A 1 96 ? -1.850 -15.335 -6.929 1.00 84.62 96 SER A O 1
ATOM 788 N N . GLY A 1 97 ? 0.026 -14.228 -7.479 1.00 84.31 97 GLY A N 1
ATOM 789 C CA . GLY A 1 97 ? 0.966 -15.166 -6.864 1.00 84.31 97 GLY A CA 1
ATOM 790 C C . GLY A 1 97 ? 1.308 -14.872 -5.401 1.00 84.31 97 GLY A C 1
ATOM 791 O O . GLY A 1 97 ? 2.192 -15.532 -4.859 1.00 84.31 97 GLY A O 1
ATOM 792 N N . ILE A 1 98 ? 0.681 -13.868 -4.778 1.00 90.00 98 ILE A N 1
ATOM 793 C CA . ILE A 1 98 ? 0.927 -13.532 -3.372 1.00 90.00 98 ILE A CA 1
ATOM 794 C C . ILE A 1 98 ? 0.204 -14.519 -2.460 1.00 90.00 98 ILE A C 1
ATOM 796 O O . ILE A 1 98 ? -0.998 -14.735 -2.587 1.00 90.00 98 ILE A O 1
ATOM 800 N N . VAL A 1 99 ? 0.949 -15.073 -1.508 1.00 90.81 99 VAL A N 1
ATOM 801 C CA . VAL A 1 99 ? 0.433 -15.942 -0.449 1.00 90.81 99 VAL A CA 1
ATOM 802 C C . VAL A 1 99 ? 0.552 -15.202 0.876 1.00 90.81 99 VAL A C 1
ATOM 804 O O . VAL A 1 99 ? 1.618 -14.684 1.209 1.00 90.81 99 VAL A O 1
ATOM 807 N N . ILE A 1 100 ? -0.541 -15.141 1.630 1.00 91.94 100 ILE A N 1
ATOM 808 C CA . ILE A 1 100 ? -0.559 -14.532 2.960 1.00 91.94 100 ILE A CA 1
ATOM 809 C C . ILE A 1 100 ? -0.316 -15.619 4.006 1.00 91.94 100 ILE A C 1
ATOM 811 O O . ILE A 1 100 ? -1.060 -16.598 4.010 1.00 91.94 100 ILE A O 1
ATOM 815 N N . PRO A 1 101 ? 0.706 -15.477 4.872 1.00 90.38 101 PRO A N 1
ATOM 816 C CA . PRO A 1 101 ? 0.911 -16.399 5.980 1.00 90.38 101 PRO A CA 1
ATOM 817 C C . PRO A 1 101 ? -0.281 -16.421 6.945 1.00 90.38 101 PRO A C 1
ATOM 819 O O . PRO A 1 101 ? -0.781 -15.369 7.342 1.00 90.38 101 PRO A O 1
ATOM 822 N N . ASP A 1 102 ? -0.700 -17.616 7.368 1.00 86.69 102 ASP A N 1
ATOM 823 C CA . ASP A 1 102 ? -1.878 -17.813 8.230 1.00 86.69 102 ASP A CA 1
ATOM 824 C C . ASP A 1 102 ? -1.736 -17.170 9.623 1.00 86.69 102 ASP A C 1
ATOM 826 O O . ASP A 1 102 ? -2.725 -16.852 10.281 1.00 86.69 102 ASP A O 1
ATOM 830 N N . ASN A 1 103 ? -0.502 -17.001 10.099 1.00 86.50 103 ASN A N 1
ATOM 831 C CA . ASN A 1 103 ? -0.159 -16.459 11.417 1.00 86.50 103 ASN A CA 1
ATOM 832 C C . ASN A 1 103 ? 0.089 -14.943 11.410 1.00 86.50 103 ASN A C 1
ATOM 834 O O . ASN A 1 103 ? 0.572 -14.399 12.406 1.00 86.50 103 ASN A O 1
ATOM 838 N N . LEU A 1 104 ? -0.191 -14.257 10.302 1.00 89.81 104 LEU A N 1
ATOM 839 C CA . LEU A 1 104 ? 0.097 -12.838 10.174 1.00 89.81 104 LEU A CA 1
ATOM 840 C C . LEU A 1 104 ? -0.900 -11.993 10.988 1.00 89.81 104 LEU A C 1
ATOM 842 O O . LEU A 1 104 ? -2.078 -11.910 10.653 1.00 89.81 104 LEU A O 1
ATOM 846 N N . SER A 1 105 ? -0.413 -11.34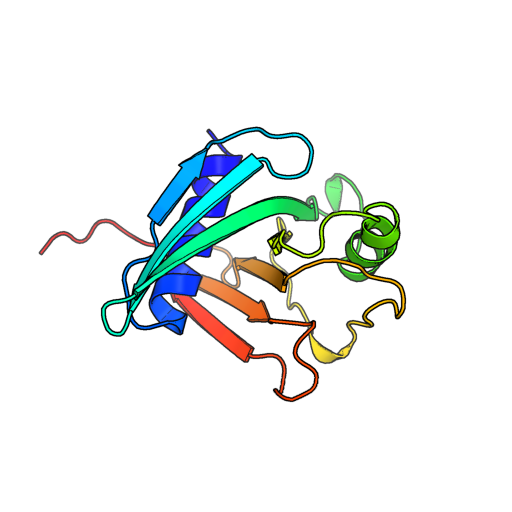1 12.048 1.00 90.69 105 SER A N 1
ATOM 847 C CA . SER A 1 105 ? -1.208 -10.491 12.949 1.00 90.69 105 SER A CA 1
ATOM 848 C C . SER A 1 105 ? -0.978 -9.007 12.645 1.00 90.69 105 SER A C 1
ATOM 850 O O . SER A 1 105 ? -0.332 -8.289 13.411 1.00 90.69 105 SER A O 1
ATOM 852 N N . ILE A 1 106 ? -1.454 -8.561 11.477 1.00 93.81 106 ILE A N 1
ATOM 853 C CA . ILE A 1 106 ? -1.373 -7.161 11.030 1.00 93.81 106 ILE A CA 1
ATOM 854 C C . ILE A 1 106 ? -2.735 -6.661 10.533 1.00 93.81 106 ILE A C 1
ATOM 856 O O . ILE A 1 106 ? -3.588 -7.470 10.173 1.00 93.81 106 ILE A O 1
ATOM 860 N N . GLY A 1 107 ? -2.931 -5.342 10.482 1.00 93.12 107 GLY A N 1
ATOM 861 C CA . GLY A 1 107 ? -4.228 -4.752 10.132 1.00 93.12 107 GLY A CA 1
ATOM 862 C C . GLY A 1 107 ? -4.535 -4.790 8.639 1.00 93.12 107 GLY A C 1
ATOM 863 O O . GLY A 1 107 ? -5.572 -5.296 8.212 1.00 93.12 107 GLY A O 1
ATOM 864 N N . GLU A 1 108 ? -3.620 -4.274 7.821 1.00 94.50 108 GLU A N 1
ATOM 865 C CA . GLU A 1 108 ? -3.749 -4.304 6.362 1.00 94.50 108 GLU A CA 1
ATOM 866 C C . GLU A 1 108 ? -2.392 -4.523 5.696 1.00 94.50 108 GLU A C 1
ATOM 868 O O . GLU A 1 108 ? -1.341 -4.172 6.241 1.00 94.50 108 GLU A O 1
ATOM 873 N N . LEU A 1 109 ? -2.420 -5.060 4.475 1.00 95.38 109 LEU A N 1
ATOM 874 C CA . LEU A 1 109 ? -1.237 -5.211 3.641 1.00 95.38 109 LEU A CA 1
ATOM 875 C C . LEU A 1 109 ? -1.484 -4.620 2.257 1.00 95.38 109 LEU A C 1
ATOM 877 O O . LEU A 1 109 ? -2.381 -5.051 1.525 1.00 95.38 109 LEU A O 1
ATOM 881 N N . TRP A 1 110 ? -0.627 -3.675 1.883 1.00 96.00 110 TRP A N 1
ATOM 882 C CA . TRP A 1 110 ? -0.662 -2.997 0.594 1.00 96.00 110 TRP A CA 1
ATOM 883 C C . TRP A 1 110 ? 0.685 -3.062 -0.102 1.00 96.00 110 TRP A C 1
ATOM 885 O O . TRP A 1 110 ? 1.740 -2.990 0.527 1.00 96.00 110 TRP A O 1
ATOM 895 N N . VAL A 1 111 ? 0.647 -3.112 -1.427 1.00 95.06 111 VAL A N 1
ATOM 896 C CA . VAL A 1 111 ? 1.816 -2.917 -2.285 1.00 95.06 111 VAL A CA 1
ATOM 897 C C . VAL A 1 111 ? 1.558 -1.689 -3.148 1.00 95.06 111 VAL A C 1
ATOM 899 O O . VAL A 1 111 ? 0.440 -1.490 -3.621 1.00 95.06 111 VAL A O 1
ATOM 902 N N . PHE A 1 112 ? 2.574 -0.865 -3.386 1.00 94.06 112 PHE A N 1
ATOM 903 C CA . PHE A 1 112 ? 2.488 0.220 -4.364 1.00 94.06 112 PHE A CA 1
ATOM 904 C C . PHE A 1 112 ? 3.817 0.437 -5.088 1.00 94.06 112 PHE A C 1
ATOM 906 O O . PHE A 1 112 ? 4.883 0.068 -4.593 1.00 94.06 112 PHE A O 1
ATOM 913 N N . GLY A 1 113 ? 3.767 1.038 -6.273 1.00 92.75 113 GLY A N 1
ATOM 914 C CA . GLY A 1 113 ? 4.962 1.286 -7.076 1.00 92.75 113 GLY A CA 1
ATOM 915 C C . GLY A 1 113 ? 4.672 2.001 -8.386 1.00 92.75 113 GLY A C 1
ATOM 916 O O . GLY A 1 113 ? 3.520 2.080 -8.816 1.00 92.75 113 GLY A O 1
ATOM 917 N N . GLY A 1 114 ? 5.731 2.524 -9.005 1.00 91.62 114 GLY A N 1
ATOM 918 C CA . GLY A 1 114 ? 5.661 3.112 -10.340 1.00 91.62 114 GLY A CA 1
ATOM 919 C C . GLY A 1 114 ? 5.436 2.030 -11.396 1.00 91.62 114 GLY A C 1
ATOM 920 O O . GLY A 1 114 ? 6.092 0.987 -11.362 1.00 91.62 114 GLY A O 1
ATOM 921 N N . VAL A 1 115 ? 4.504 2.272 -12.316 1.00 89.94 115 VAL A N 1
ATOM 922 C CA . VAL A 1 115 ? 4.168 1.350 -13.420 1.00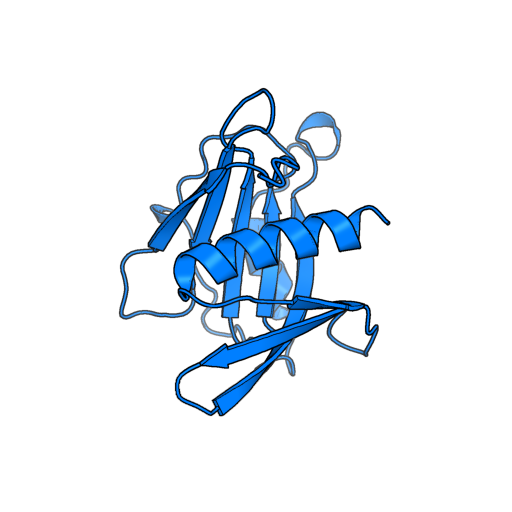 89.94 115 VAL A CA 1
ATOM 923 C C . VAL A 1 115 ? 4.544 1.898 -14.796 1.00 89.94 115 VAL A C 1
ATOM 925 O O . VAL A 1 115 ? 4.458 1.166 -15.779 1.00 89.94 115 VAL A O 1
ATOM 928 N N . SER A 1 116 ? 5.004 3.148 -14.859 1.00 88.56 116 SER A N 1
ATOM 929 C CA . SER A 1 116 ? 5.633 3.756 -16.030 1.00 88.56 116 SER A CA 1
ATOM 930 C C . SER A 1 116 ? 7.126 4.004 -15.780 1.00 88.56 116 SER A C 1
ATOM 932 O O . SER A 1 116 ? 7.558 4.191 -14.639 1.00 88.56 116 SER A O 1
ATOM 934 N N . GLU A 1 117 ? 7.934 4.005 -16.845 1.00 84.25 117 GLU A N 1
ATOM 935 C CA . GLU A 1 117 ? 9.391 4.202 -16.743 1.00 84.25 117 GLU A CA 1
ATOM 936 C C . GLU A 1 117 ? 9.770 5.591 -16.211 1.00 84.25 117 GLU A C 1
ATOM 938 O O . GLU A 1 117 ? 10.732 5.741 -15.459 1.00 84.25 117 GLU A O 1
ATOM 943 N N . ASP A 1 118 ? 8.976 6.600 -16.560 1.00 86.81 118 ASP A N 1
ATOM 944 C CA . ASP A 1 118 ? 9.141 7.993 -16.145 1.00 86.81 118 ASP A CA 1
ATOM 945 C C . ASP A 1 118 ? 8.553 8.296 -14.754 1.00 86.81 118 ASP A C 1
ATOM 947 O O . ASP A 1 118 ? 8.630 9.433 -14.290 1.00 86.81 118 ASP A O 1
ATOM 951 N N . GLN A 1 119 ? 7.968 7.295 -14.082 1.00 86.19 119 GLN A N 1
ATOM 952 C CA . GLN A 1 119 ? 7.242 7.445 -12.816 1.00 86.19 119 GLN A CA 1
ATOM 953 C C . GLN A 1 119 ? 6.112 8.489 -12.877 1.00 86.19 119 GLN A C 1
ATOM 955 O O . GLN A 1 119 ? 5.784 9.109 -11.866 1.00 86.19 119 GLN A O 1
ATOM 960 N N . SER A 1 120 ? 5.504 8.704 -14.044 1.00 90.06 120 SER A N 1
ATOM 961 C CA . SER A 1 120 ? 4.273 9.492 -14.172 1.00 90.06 120 SER A CA 1
ATOM 962 C C . SER A 1 120 ? 3.029 8.721 -13.724 1.00 90.06 120 SER A C 1
ATOM 964 O O . SER A 1 120 ? 2.051 9.342 -13.312 1.00 90.06 120 SER A O 1
ATOM 966 N N . GLU A 1 121 ? 3.072 7.385 -13.726 1.00 91.81 121 GLU A N 1
ATOM 967 C CA . GLU A 1 121 ? 1.981 6.516 -13.287 1.00 91.81 121 GLU A CA 1
ATOM 968 C C . GLU A 1 121 ? 2.401 5.593 -12.144 1.00 91.81 121 GLU A C 1
ATOM 970 O O . GLU A 1 121 ? 3.467 4.968 -12.156 1.00 91.81 121 GLU A O 1
ATOM 975 N N . PHE A 1 122 ? 1.501 5.443 -11.179 1.00 93.00 122 PHE A N 1
ATOM 976 C CA . PHE A 1 122 ? 1.631 4.538 -10.048 1.00 93.00 122 PHE A CA 1
ATOM 977 C C . PHE A 1 122 ? 0.439 3.593 -9.980 1.00 93.00 122 PHE A C 1
ATOM 979 O O . PHE A 1 122 ? -0.653 3.881 -10.476 1.00 93.00 122 PHE A O 1
ATOM 986 N N . ALA A 1 123 ? 0.646 2.456 -9.328 1.00 92.44 123 ALA A N 1
ATOM 987 C CA . ALA A 1 123 ? -0.420 1.540 -8.977 1.00 92.44 123 ALA A CA 1
ATOM 988 C C . ALA A 1 123 ? -0.359 1.168 -7.497 1.00 92.44 123 ALA A C 1
ATOM 990 O O . ALA A 1 123 ? 0.709 1.129 -6.882 1.00 92.44 123 ALA A O 1
ATOM 991 N N . LEU A 1 124 ? -1.541 0.908 -6.952 1.00 93.81 124 LEU A N 1
ATOM 992 C CA . LEU A 1 124 ? -1.792 0.407 -5.613 1.00 93.81 124 LEU A CA 1
ATOM 993 C C . LEU A 1 124 ? -2.484 -0.954 -5.732 1.00 93.81 124 LEU A C 1
ATOM 995 O O . LEU A 1 124 ? -3.483 -1.063 -6.448 1.00 93.81 124 LEU A O 1
ATOM 999 N N . TRP A 1 125 ? -1.973 -1.953 -5.017 1.00 93.38 125 TRP A N 1
ATOM 1000 C CA . TRP A 1 125 ? -2.502 -3.315 -4.953 1.00 93.38 125 TRP A CA 1
ATOM 1001 C C . TRP A 1 125 ? -2.839 -3.685 -3.506 1.00 93.38 125 TRP A C 1
ATOM 1003 O O . TRP A 1 125 ? -2.005 -3.504 -2.617 1.00 93.38 125 TRP A O 1
ATOM 1013 N N . GLY A 1 126 ? -4.045 -4.205 -3.278 1.00 91.75 126 GLY A N 1
ATOM 1014 C CA . GLY A 1 126 ? -4.508 -4.672 -1.966 1.00 91.75 126 GLY A CA 1
ATOM 1015 C C . GLY A 1 126 ? -5.976 -4.314 -1.687 1.00 91.75 126 GLY A C 1
ATOM 1016 O O . GLY A 1 126 ? -6.708 -3.890 -2.583 1.00 91.75 126 GLY A O 1
ATOM 1017 N N . ASN A 1 127 ? -6.469 -4.434 -0.458 1.00 93.06 127 ASN A N 1
ATOM 1018 C CA . ASN A 1 127 ? -5.813 -5.005 0.720 1.00 93.06 127 ASN A CA 1
ATOM 1019 C C . ASN A 1 127 ? -5.656 -6.522 0.529 1.00 93.06 127 ASN A C 1
ATOM 1021 O O . ASN A 1 127 ? -6.631 -7.188 0.196 1.00 93.06 127 ASN A O 1
ATOM 1025 N N . PHE A 1 128 ? -4.455 -7.067 0.720 1.00 91.62 128 PHE A N 1
ATOM 1026 C CA . PHE A 1 128 ? -4.212 -8.500 0.516 1.00 91.62 128 PHE A CA 1
ATOM 1027 C C . PHE A 1 128 ? -4.766 -9.402 1.630 1.00 91.62 128 PHE A C 1
ATOM 1029 O O . PHE A 1 128 ? -4.855 -10.608 1.428 1.00 91.62 128 PHE A O 1
ATOM 1036 N N . LEU A 1 129 ? -5.144 -8.845 2.785 1.00 90.00 129 LEU A N 1
ATOM 1037 C CA . LEU A 1 129 ? -5.750 -9.609 3.886 1.00 90.00 129 LEU A CA 1
ATOM 1038 C C . LEU A 1 129 ? -7.271 -9.752 3.746 1.00 90.00 129 LEU A C 1
ATOM 1040 O O . LEU A 1 129 ? -7.888 -10.556 4.443 1.00 90.00 129 LEU A O 1
ATOM 1044 N N . ASP A 1 130 ? -7.890 -8.978 2.851 1.00 86.44 130 ASP A N 1
ATOM 1045 C CA . ASP A 1 130 ? -9.326 -9.059 2.611 1.00 86.44 130 ASP A CA 1
ATOM 1046 C C . ASP A 1 130 ? -9.638 -10.238 1.678 1.00 86.44 130 ASP A C 1
ATOM 1048 O O . ASP A 1 130 ? -9.557 -10.142 0.454 1.00 86.44 130 ASP A O 1
ATOM 1052 N N . SER A 1 131 ? -10.006 -11.369 2.279 1.00 65.56 131 SER A N 1
ATOM 1053 C CA . SER A 1 131 ? -10.369 -12.607 1.573 1.00 65.56 131 SER A CA 1
ATOM 1054 C C . SER A 1 131 ? -11.596 -12.480 0.654 1.00 65.56 131 SER A C 1
ATOM 1056 O O . SER A 1 131 ? -11.826 -13.359 -0.179 1.00 65.56 131 SER A O 1
ATOM 1058 N N . ALA A 1 132 ? -12.385 -11.406 0.773 1.00 57.84 132 ALA A N 1
ATOM 1059 C CA . ALA A 1 132 ? -13.637 -11.231 0.039 1.00 57.84 132 ALA A CA 1
ATOM 1060 C C . ALA A 1 132 ? -13.494 -10.468 -1.292 1.00 57.84 132 ALA A C 1
ATOM 1062 O O . ALA A 1 132 ? -14.473 -10.365 -2.036 1.00 57.84 132 ALA A O 1
ATOM 1063 N N . GLN A 1 133 ? -12.315 -9.925 -1.620 1.00 52.41 133 GLN A N 1
ATOM 1064 C CA . GLN A 1 133 ? -12.133 -9.076 -2.801 1.00 52.41 133 GLN A CA 1
ATOM 1065 C C . GLN A 1 133 ? -10.970 -9.558 -3.672 1.00 52.41 133 GLN A C 1
ATOM 1067 O O . GLN A 1 133 ? -9.859 -9.772 -3.198 1.00 52.41 133 GLN A O 1
ATOM 1072 N N . ASN A 1 134 ? -11.216 -9.670 -4.985 1.00 61.41 134 ASN A N 1
ATOM 1073 C CA . ASN A 1 134 ? -10.139 -9.707 -5.977 1.00 61.41 134 ASN A CA 1
ATOM 1074 C C . ASN A 1 134 ? -9.165 -8.572 -5.656 1.00 61.41 134 ASN A C 1
ATOM 1076 O O . ASN A 1 134 ? -9.629 -7.445 -5.465 1.00 61.41 134 ASN A O 1
ATOM 1080 N N . VAL A 1 135 ? -7.858 -8.853 -5.605 1.00 68.44 135 VAL A N 1
ATOM 1081 C CA . VAL A 1 135 ? -6.842 -7.838 -5.293 1.00 68.44 135 VAL A CA 1
ATOM 1082 C C . VAL A 1 135 ? -7.118 -6.585 -6.115 1.00 68.44 135 VAL A C 1
ATOM 1084 O O . VAL A 1 135 ? -7.039 -6.599 -7.346 1.00 68.44 135 VAL A O 1
ATOM 1087 N N . ILE A 1 136 ? -7.489 -5.499 -5.438 1.00 70.44 136 ILE A N 1
ATOM 1088 C CA . ILE A 1 136 ? -7.885 -4.286 -6.138 1.00 70.44 136 ILE A CA 1
ATOM 1089 C C . ILE A 1 136 ? -6.627 -3.618 -6.652 1.00 70.44 136 ILE A C 1
ATOM 1091 O O . ILE A 1 136 ? -5.705 -3.339 -5.888 1.00 70.44 136 ILE A O 1
ATOM 1095 N N . VAL A 1 137 ? -6.641 -3.316 -7.946 1.00 83.12 137 VAL A N 1
ATOM 1096 C CA . VAL A 1 137 ? -5.603 -2.538 -8.609 1.00 83.12 137 VAL A CA 1
ATOM 1097 C C . VAL A 1 137 ? -6.155 -1.152 -8.901 1.00 83.12 137 VAL A C 1
ATOM 1099 O O . VAL A 1 137 ? -7.041 -0.992 -9.740 1.00 83.12 137 VAL A O 1
ATOM 1102 N N . LYS A 1 138 ? -5.629 -0.133 -8.222 1.00 90.56 138 LY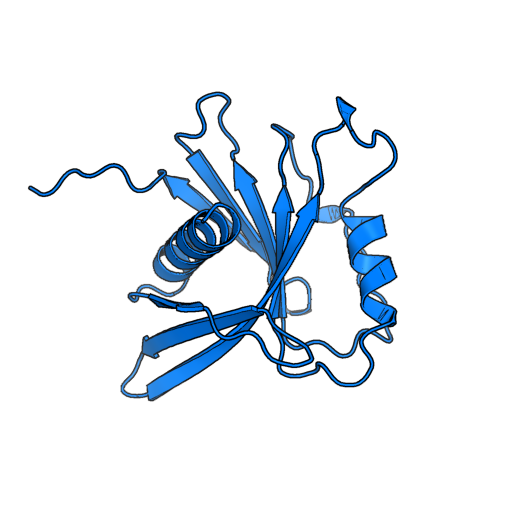S A N 1
ATOM 1103 C CA . LYS A 1 138 ? -5.934 1.271 -8.522 1.00 90.56 138 LYS A CA 1
ATOM 1104 C C . LYS A 1 138 ? -4.704 1.918 -9.142 1.00 90.56 138 LYS A C 1
ATOM 1106 O O . LYS A 1 138 ? -3.685 2.063 -8.474 1.00 90.56 138 LYS A O 1
ATOM 1111 N N . LYS A 1 139 ? -4.808 2.307 -10.414 1.00 92.06 139 LYS A N 1
ATOM 1112 C CA . LYS A 1 139 ? -3.811 3.149 -11.085 1.00 92.06 139 LYS A CA 1
ATOM 1113 C C . LYS A 1 139 ? -4.130 4.622 -10.865 1.00 92.06 139 LYS A C 1
ATOM 1115 O O . LYS A 1 139 ? -5.305 4.991 -10.808 1.00 92.06 139 LYS A O 1
ATOM 1120 N N . PHE A 1 140 ? -3.095 5.438 -10.740 1.00 93.00 140 PHE A N 1
ATOM 1121 C CA . PHE A 1 140 ? -3.208 6.879 -10.553 1.00 93.00 140 PHE A CA 1
ATOM 1122 C C . PHE A 1 140 ? -1.971 7.588 -11.102 1.00 93.00 140 PHE A C 1
ATOM 1124 O O . PHE A 1 140 ? -0.890 7.004 -11.195 1.00 93.00 140 PHE A O 1
ATOM 1131 N N . LEU A 1 141 ? -2.142 8.854 -11.471 1.00 92.44 141 LEU A N 1
ATOM 1132 C CA . LEU A 1 141 ? -1.035 9.690 -11.913 1.00 92.44 141 LEU A CA 1
ATOM 1133 C C . LEU A 1 141 ? -0.235 10.171 -10.707 1.00 92.44 141 LEU A C 1
ATOM 1135 O O . LEU A 1 141 ? -0.789 10.431 -9.634 1.00 92.44 141 LEU A O 1
ATOM 1139 N N . TYR A 1 142 ? 1.069 10.335 -10.896 1.00 87.06 142 TYR A N 1
ATOM 1140 C CA . TYR A 1 142 ? 1.883 11.064 -9.944 1.00 87.06 142 TYR A CA 1
ATOM 1141 C C . TYR A 1 142 ? 1.274 12.459 -9.742 1.00 87.06 142 TYR A C 1
ATOM 1143 O O . TYR A 1 142 ? 0.907 13.107 -10.726 1.00 87.06 142 TYR A O 1
ATOM 1151 N N . PRO A 1 143 ? 1.160 12.946 -8.495 1.00 79.75 143 PRO A N 1
ATOM 1152 C CA . PRO A 1 143 ? 0.642 14.279 -8.231 1.00 79.75 143 PRO A CA 1
ATOM 1153 C C . PRO A 1 143 ? 1.618 15.331 -8.780 1.00 79.75 143 PRO A C 1
ATOM 1155 O O . PRO A 1 143 ? 2.538 15.778 -8.095 1.00 79.75 143 PRO A O 1
ATOM 1158 N N . SER A 1 144 ? 1.439 15.724 -10.040 1.00 71.00 144 SER A N 1
ATOM 1159 C CA . SER A 1 144 ? 2.070 16.908 -10.611 1.00 71.00 144 SER A CA 1
ATOM 1160 C C . SER A 1 144 ? 1.280 18.132 -10.171 1.00 71.00 144 SER A C 1
ATOM 1162 O O . SER A 1 144 ? 0.053 18.152 -10.258 1.00 71.00 144 SER A O 1
ATOM 1164 N N . THR A 1 145 ? 1.970 19.163 -9.694 1.00 49.38 145 THR A N 1
ATOM 1165 C CA . THR A 1 145 ? 1.368 20.460 -9.379 1.00 49.38 145 THR A CA 1
ATOM 1166 C C . THR A 1 145 ? 0.791 21.097 -10.641 1.00 49.38 145 THR A C 1
ATOM 1168 O O . THR A 1 145 ? 1.464 21.865 -11.321 1.00 49.38 145 THR A O 1
ATOM 1171 N N . SER A 1 146 ? -0.467 20.802 -10.937 1.00 39.28 146 SER A N 1
ATOM 1172 C CA . SER A 1 146 ? -1.336 21.677 -11.712 1.00 39.28 146 SER A CA 1
ATOM 1173 C C . SER A 1 146 ? -2.364 22.223 -10.735 1.00 39.28 146 SER A C 1
ATOM 1175 O O . SER A 1 146 ? -3.458 21.688 -10.586 1.00 39.28 146 SER A O 1
ATOM 1177 N N . PHE A 1 147 ? -1.964 23.259 -9.997 1.00 40.19 147 PHE A N 1
ATOM 1178 C CA . PHE A 1 147 ? -2.939 24.181 -9.435 1.00 40.19 147 PHE A CA 1
ATOM 1179 C C . PHE A 1 147 ? -3.512 24.942 -10.631 1.00 40.19 147 PHE A C 1
ATOM 1181 O O . PHE A 1 147 ? -2.820 25.788 -11.194 1.00 40.19 147 PHE A O 1
ATOM 1188 N N . ASN A 1 148 ? -4.714 24.568 -11.064 1.00 33.19 148 ASN A N 1
ATOM 1189 C CA . ASN A 1 148 ? -5.563 25.470 -11.836 1.00 33.19 148 ASN A CA 1
ATOM 1190 C C . ASN A 1 148 ? -6.393 26.303 -10.864 1.00 33.19 148 ASN A C 1
ATOM 1192 O O . ASN A 1 148 ? -6.843 25.721 -9.848 1.00 33.19 148 ASN A O 1
#

Secondary structure (DSSP, 8-state):
-HHHHHHHHHHHHHHHHHTS--EEEE---SS-SEEEEEEETTEEEEEEEEEEEE--TTT-TT--HHHHHHGGGG-SSEEEEEEEEEE-S-----GGG----TT--EEEEEEEEE-STTS-EEEEEE-TT-TTS--EEEEEE-------

Foldseek 3Di:
DVVQVVVVQVQVLVCLVVVWRKDKDQDDDDQAGIKIWTDDPNDIDIAGEHEDEDADCVVPVPDDPQNVQVVQLVPQPALRHEYEYEYPDQDDDDPPPHDHDPSRRHNFYKYKYQNDPVSQKMWIWDSPVPPPDDTDIGMDGDDDPPPD

Radius of gyration: 15.02 Å; chains: 1; bounding box: 40×43×35 Å

Sequence (148 aa):
MREMRDVAIFCVGMSERLGCKVCFSALEEQDYDFVSRWEKDGQRKYCPIQLKEIVPKELNETITVQKVIDKLERYTDSADVTFVLKLNRICQFDPSGIVIPDNLSIGELWVFGGVSEDQSEFALWGNFLDSAQNVIVKKFLYPSTSFN

pLDDT: mean 88.04, std 11.57, range [33.19, 97.56]

=== Feature glossary ===
A reading guide for the features in this record.

Start from the sequence.

  · Sequence gives the chain of amino acids in standard one-letter code (A=alanine, C=cysteine, …, Y=tyrosine), read N→C. It is the only feature that is directly encoded by the gene; all structural features are derived from the folded form of this sequence.

Fold it, and you get atomic coordinates and the backbone conformation that goes with them.

  · Structure coordinates are given as an mmCIF _atom_site loop: one row per atom with element, residue name, chain id, sequence number, and x/y/z position in Å. Only the four main-chain atoms per residue are included here; side chains are omitted to keep the record compact.

  · Backbone dihedral angles. Every residue except chain termini has a φ (preceding-C → N → Cα → C) and a ψ (N → Cα → C → next-N). They are reported in degrees following the IUPAC sign convention. Secondary structure is essentially a statement about which (φ, ψ) basin each residue occupies.

  · Eight-state secondary structure (DSSP): H is the canonical α-helix, G the tighter 3₁₀-helix, I the wider π-helix; E/B are β-structure, T and S are turns and bends, and '-' is everything else. DSSP derives these from the pattern of main-chain N–H···O=C hydrogen bonds, not from the sequence.

  · SS3 is a coarse helix/strand/coil call (letters a/b/c) made by the P-SEA algorithm from inter-Cα distances and dihedrals. It is less detailed than DSSP but needs only Cα positions.

Summarize the fold with a handful of shape descriptors and a per-residue structural alphabet.

  · Radius of gyration (Rg) is the root-mean-square distance of Cα atoms from their centroid — a single number for overall size and compactness. A globular domain of N residues has Rg ≈ 2.2·N^0.38 Å; an extended or disordered chain has a much larger Rg. The Cα contact count is the number of residue pairs whose Cα atoms are within 8 Å and are more than four positions apart in sequence — a standard proxy for tertiary packing density. The bounding box is the smallest axis-aligned box enclosing all Cα atoms.

  · 3Di is Foldseek's structural alphabet. Each residue is assigned one of twenty discrete states based on how its Cα sits relative to its spatial (not sequential) neighbors. Aligning 3Di strings finds structural homologs roughly as well as full 3D superposition, but orders of magnitude faster.

  · Solvent-accessible surface area (SASA) is the area in Å² traced out by the centre of a 1.4 Å probe sphere (a water molecule) rolled over the protein's van der Waals surface (Shrake–Rupley / Lee–Richards construction). Buried residues have near-zero SASA; fully exposed residues can exceed 200 Å². The total SASA scales roughly with the number of surface residues.

Ask how reliable the model is.

  · For AlphaFold models, the B-factor field carries pLDDT — the model's own estimate of local accuracy on a 0–100 scale. Regions with pLDDT<50 should be treated as essentially unmodeled; they often correspond to intrinsically disordered segments.

  · For experimental (PDB) structures, the B-factor (temperature factor) quantifies the positional spread of each atom in the crystal — a combination of thermal vibration and static disorder — in units of Å². High B-factors mark flexible loops or poorly resolved regions; low B-factors mark the rigid, well-ordered core.

  · Predicted Aligned Error (PAE) is an AlphaFold confidence matrix: entry (i, j) is the expected error in the position of residue j, in ångströms, when the prediction is superimposed on the true structure at residue i. Low PAE within a block of residues means that block is internally rigid and well-predicted; high PAE between two blocks means their relative placement is uncertain even if each block individually is confident.

Place it in context: what it resembles, what it is annotated as, and how it looks.

  · Structural nearest neighbors (via Foldseek easy-search vs the PDB). Reported per hit: target PDB id, E-value, and alignment TM-score. A TM-score above ~0.5 is the conventional threshold for 'same fold'.

  · Functional annotations link the protein to curated databases. InterPro entries identify conserved domains and families by matching the sequence against member-database signatures (Pfam, PROSITE, CDD, …). Gene Ontology (GO) terms describe molecular function, biological process, and cellular component in a controlled vocabulary. CATH places the structure in a hierarchical fold classification (Class/Architecture/Topology/Homologous-superfamily). The organism is the source species.

  · The contact map is a binary N×N matrix image: pixel (i, j) is dark where Cα_i and Cα_j are within 8 Å and |i−j|>4. Because the |i−j|>4 filter removes local helical contacts, off-diagonal stripes parallel to the main diagonal indicate parallel β-sheets; stripes perpendicular to it indicate antiparallel β-sheets. The Ramachandran plot scatters every residue's (φ, ψ) pair against the sterically allowed regions. The PAE heatmap renders the predicted-aligned-error matrix.

  · Six rendered views show the 3D structure from the faces of a cube — i.e. along ±x, ±y, ±z. Rendering representation is drawn randomly per protein from cartoon (secondary-structure ribbons), sticks (backbone bonds), or molecular surface; coloring is either N→C rainbow (blue at the N-terminus through red at the C-terminus) or one color per chain.